Protein AF-A0ABC8RYC2-F1 (afdb_monomer_lite)

InterPro domains:
  IPR017853 Glycoside hydrolase superfamily [SSF51445] (2-99)

pLDDT: mean 90.78, std 13.46, range [49.31, 98.75]

Sequence (108 aa):
MELILDSLRHWVIEYHVDGFRFDLASVLCRGTDGSPLNAPPLIRAITKDNILSRCKIIAEPWDCAGLYLVGGFPNWDRWAEWNGKYRDDIRRFIKVMPVGETRYVVID

Radius of gyration: 16.37 Å; chains: 1; bounding box: 34×22×47 Å

Secondary structure (DSSP, 8-state):
-HHHHHHHHHHHHHH---EEEETTGGGGGB-TTSPBPSS-HHHHHHHH-TTGGGSEEEE--B-TTS-B-TTTS--TTT-EE--HHHHHHHHHHHTT--TT--------

Organism: NCBI:txid185542

Structure (mmCIF, N/CA/C/O backbone):
data_AF-A0ABC8RYC2-F1
#
_entry.id   AF-A0ABC8RYC2-F1
#
loop_
_atom_site.group_PDB
_atom_site.id
_atom_site.type_symbol
_atom_site.label_atom_id
_atom_site.label_alt_id
_atom_site.label_comp_id
_atom_site.label_asym_id
_atom_site.label_entity_id
_atom_site.label_seq_id
_atom_site.pdbx_PDB_ins_code
_atom_site.Cartn_x
_atom_site.Cartn_y
_atom_site.Cartn_z
_atom_site.occupancy
_atom_site.B_iso_or_equiv
_atom_site.auth_seq_id
_atom_site.auth_comp_id
_atom_site.auth_asym_id
_atom_site.auth_atom_id
_atom_site.pdbx_PDB_model_num
ATOM 1 N N . MET A 1 1 ? 2.293 5.013 13.704 1.00 73.25 1 MET A N 1
ATOM 2 C CA . MET A 1 1 ? 1.406 4.015 13.068 1.00 73.25 1 MET A CA 1
ATOM 3 C C . MET A 1 1 ? -0.040 4.485 13.106 1.00 73.25 1 MET A C 1
ATOM 5 O O . MET A 1 1 ? -0.641 4.529 12.044 1.00 73.25 1 MET A O 1
ATOM 9 N N . GLU A 1 2 ? -0.539 4.917 14.271 1.00 90.56 2 GLU A N 1
ATOM 10 C CA . GLU A 1 2 ? -1.922 5.407 14.444 1.00 90.56 2 GLU A CA 1
ATOM 11 C C . GLU A 1 2 ? -2.353 6.454 13.412 1.00 90.56 2 GLU A C 1
ATOM 13 O O . GLU A 1 2 ? -3.375 6.271 12.771 1.00 90.56 2 GLU A O 1
ATOM 18 N N . LEU A 1 3 ? -1.516 7.462 13.125 1.00 97.12 3 LEU A N 1
ATOM 19 C CA . LEU A 1 3 ? -1.854 8.521 12.161 1.00 97.12 3 LEU A CA 1
ATOM 20 C C . LEU A 1 3 ? -2.346 7.999 10.797 1.00 97.12 3 LEU A C 1
ATOM 22 O O . LEU A 1 3 ? -3.315 8.520 10.252 1.00 97.12 3 LEU A O 1
ATOM 26 N N . ILE A 1 4 ? -1.682 6.982 10.235 1.00 97.62 4 ILE A N 1
ATOM 27 C CA . ILE A 1 4 ? -2.045 6.448 8.915 1.00 97.62 4 ILE A CA 1
ATOM 28 C C . ILE A 1 4 ? -3.347 5.651 9.013 1.00 97.62 4 ILE A C 1
ATOM 30 O O . ILE A 1 4 ? -4.226 5.826 8.177 1.00 97.62 4 ILE A O 1
ATOM 34 N N . LEU A 1 5 ? -3.493 4.803 10.036 1.00 98.06 5 LEU A N 1
ATOM 35 C CA . LEU A 1 5 ? -4.715 4.021 10.228 1.00 98.06 5 LEU A CA 1
ATOM 36 C C . LEU A 1 5 ? -5.923 4.922 10.477 1.00 98.06 5 LEU A C 1
ATOM 38 O O . LEU A 1 5 ? -6.952 4.737 9.836 1.00 98.06 5 LEU A O 1
ATOM 42 N N . ASP A 1 6 ? -5.788 5.919 11.344 1.00 98.31 6 ASP A N 1
ATOM 43 C CA . ASP A 1 6 ? -6.866 6.853 11.653 1.00 98.31 6 ASP A CA 1
ATOM 44 C C . ASP A 1 6 ? -7.237 7.697 10.440 1.00 98.31 6 ASP A C 1
ATOM 46 O O . ASP A 1 6 ? -8.421 7.893 10.179 1.00 98.31 6 ASP A O 1
ATOM 50 N N . SER A 1 7 ? -6.256 8.114 9.634 1.00 98.50 7 SER A N 1
ATOM 51 C CA . SER A 1 7 ? -6.530 8.795 8.368 1.00 98.50 7 SER A CA 1
ATOM 52 C C . SER A 1 7 ? -7.333 7.911 7.410 1.00 98.50 7 SER A C 1
ATOM 54 O O . SER A 1 7 ? -8.363 8.349 6.900 1.00 98.50 7 SER A O 1
ATOM 56 N N . LEU A 1 8 ? -6.918 6.657 7.199 1.00 98.44 8 LEU A N 1
ATOM 57 C CA . LEU A 1 8 ? -7.637 5.725 6.324 1.00 98.44 8 LEU A CA 1
ATOM 58 C C . LEU A 1 8 ? -9.061 5.474 6.832 1.00 98.44 8 LEU A C 1
ATOM 60 O O . LEU A 1 8 ? -10.014 5.557 6.062 1.00 98.44 8 LEU A O 1
ATOM 64 N N . ARG A 1 9 ? -9.223 5.219 8.135 1.00 98.25 9 ARG A N 1
ATOM 65 C CA . ARG A 1 9 ? -10.535 5.023 8.767 1.00 98.25 9 ARG A CA 1
ATOM 66 C C . ARG A 1 9 ? -11.419 6.257 8.614 1.00 98.25 9 ARG A C 1
ATOM 68 O O . ARG A 1 9 ? -12.583 6.106 8.271 1.00 98.25 9 ARG A O 1
ATOM 75 N N . HIS A 1 10 ? -10.875 7.455 8.814 1.00 98.50 10 HIS A N 1
ATOM 76 C CA . HIS A 1 10 ? -11.603 8.712 8.650 1.00 98.50 10 HIS A CA 1
ATOM 77 C C . HIS A 1 10 ? -12.138 8.873 7.222 1.00 98.50 10 HIS A C 1
ATOM 79 O O . HIS A 1 10 ? -13.320 9.148 7.040 1.00 98.50 10 HIS A O 1
ATOM 85 N N . TRP A 1 11 ? -11.313 8.606 6.204 1.00 98.75 11 TRP A N 1
ATOM 86 C CA . TRP A 1 11 ? -11.752 8.618 4.804 1.00 98.75 11 TRP A CA 1
ATOM 87 C C . TRP A 1 11 ? -12.870 7.608 4.515 1.00 98.75 11 TRP A C 1
ATOM 89 O O . TRP A 1 11 ? -13.793 7.904 3.759 1.00 98.75 11 TRP A O 1
ATOM 99 N N . VAL A 1 12 ? -12.823 6.425 5.127 1.00 98.50 12 VAL A N 1
ATOM 100 C CA . VAL A 1 12 ? -13.867 5.404 4.950 1.00 98.50 12 VAL A CA 1
ATOM 101 C C . VAL A 1 12 ? -15.157 5.773 5.679 1.00 98.50 12 VAL A C 1
ATOM 103 O O . VAL A 1 12 ? -16.236 5.623 5.115 1.00 98.50 12 VAL A O 1
ATOM 106 N N . ILE A 1 13 ? -15.068 6.230 6.926 1.00 98.12 13 ILE A N 1
ATOM 107 C CA . ILE A 1 13 ? -16.236 6.468 7.783 1.00 98.12 13 ILE A CA 1
ATOM 108 C C . ILE A 1 13 ? -16.943 7.766 7.400 1.00 98.12 13 ILE A C 1
ATOM 110 O O . ILE A 1 13 ? -18.155 7.755 7.219 1.00 98.12 13 ILE A O 1
ATOM 114 N N . GLU A 1 14 ? -16.196 8.861 7.263 1.00 98.56 14 GLU A N 1
ATOM 115 C CA . GLU A 1 14 ? -16.777 10.196 7.072 1.00 98.56 14 GLU A CA 1
ATOM 116 C C . GLU A 1 14 ? -17.070 10.500 5.602 1.00 98.56 14 GLU A C 1
ATOM 118 O O . GLU A 1 14 ? -18.016 11.217 5.285 1.00 98.56 14 GLU A O 1
ATOM 123 N N . TYR A 1 15 ? -16.261 9.953 4.691 1.00 98.50 15 TYR A N 1
ATOM 124 C CA . TYR A 1 15 ? -16.356 10.248 3.258 1.00 98.50 15 TYR A CA 1
ATOM 125 C C . TYR A 1 15 ? -16.743 9.036 2.412 1.00 98.50 15 TYR A C 1
ATOM 127 O O . TYR A 1 15 ? -16.825 9.156 1.191 1.00 98.50 15 TYR A O 1
ATOM 135 N N . HIS A 1 16 ? -17.001 7.884 3.038 1.00 98.12 16 HIS A N 1
ATOM 136 C CA . HIS A 1 16 ? -17.468 6.672 2.362 1.00 98.12 16 HIS A CA 1
ATOM 137 C C . HIS A 1 16 ? -16.549 6.200 1.223 1.00 98.12 16 HIS A C 1
ATOM 139 O O . HIS A 1 16 ? -17.011 5.661 0.221 1.00 98.12 16 HIS A O 1
ATOM 145 N N . VAL A 1 17 ? -15.234 6.391 1.372 1.00 98.44 17 VAL A N 1
ATOM 146 C CA . VAL A 1 17 ? -14.247 5.937 0.384 1.00 98.44 17 VAL A CA 1
ATOM 147 C C . VAL A 1 17 ? -14.214 4.404 0.304 1.00 98.44 17 VAL A C 1
ATOM 149 O O . VAL A 1 17 ? -14.000 3.711 1.298 1.00 98.44 17 VAL A O 1
ATOM 152 N N . ASP A 1 18 ? -14.351 3.865 -0.910 1.00 98.38 18 ASP A N 1
ATOM 153 C CA . ASP A 1 18 ? -14.398 2.417 -1.170 1.00 98.38 18 ASP A CA 1
ATOM 154 C C . ASP A 1 18 ? -13.028 1.726 -1.232 1.00 98.38 18 ASP A C 1
ATOM 156 O O . ASP A 1 18 ? -12.944 0.495 -1.328 1.00 98.38 18 ASP A O 1
ATOM 160 N N . GLY A 1 19 ? -11.934 2.483 -1.255 1.00 98.19 19 GLY A N 1
ATOM 161 C CA . GLY A 1 19 ? -10.602 1.919 -1.408 1.00 98.19 19 GLY A CA 1
ATOM 162 C C . GLY A 1 19 ? -9.488 2.934 -1.587 1.00 98.19 19 GLY A C 1
ATOM 163 O O . GLY A 1 19 ? -9.721 4.117 -1.811 1.00 98.19 19 GLY A O 1
ATOM 164 N N . PHE A 1 20 ? -8.262 2.430 -1.514 1.00 98.62 20 PHE A N 1
ATOM 165 C CA . PHE A 1 20 ? -7.041 3.218 -1.550 1.00 98.62 20 PHE A CA 1
ATOM 166 C C . PHE A 1 20 ? -6.020 2.586 -2.492 1.00 98.62 20 PHE A C 1
ATOM 168 O O . PHE A 1 20 ? -5.805 1.370 -2.481 1.00 98.62 20 PHE A O 1
ATOM 175 N N . ARG A 1 21 ? -5.350 3.437 -3.268 1.00 98.56 21 ARG A N 1
ATOM 176 C CA . ARG A 1 21 ? -4.127 3.101 -3.995 1.00 98.56 21 ARG A CA 1
ATOM 177 C C . ARG A 1 21 ? -2.970 3.808 -3.304 1.00 98.56 21 ARG A C 1
ATOM 179 O O . ARG A 1 21 ? -2.958 5.032 -3.228 1.00 98.56 21 ARG A O 1
ATOM 186 N N . PHE A 1 22 ? -2.021 3.034 -2.799 1.00 98.25 22 PHE A N 1
ATOM 187 C CA . PHE A 1 22 ? -0.851 3.529 -2.086 1.00 98.25 22 PHE A CA 1
ATOM 188 C C . PHE A 1 22 ? 0.264 3.817 -3.081 1.00 98.25 22 PHE A C 1
ATOM 190 O O . PHE A 1 22 ? 0.754 2.906 -3.750 1.00 98.25 22 PHE A O 1
ATOM 197 N N . ASP A 1 23 ? 0.626 5.091 -3.164 1.00 98.25 23 ASP A N 1
ATOM 198 C CA . ASP A 1 23 ? 1.777 5.574 -3.918 1.00 98.25 23 ASP A CA 1
ATOM 199 C C . ASP A 1 23 ? 3.083 5.083 -3.296 1.00 98.25 23 ASP A C 1
ATOM 201 O O . ASP A 1 23 ? 3.197 5.048 -2.065 1.00 98.25 23 ASP A O 1
ATOM 205 N N . LEU A 1 24 ? 4.026 4.658 -4.143 1.00 97.62 24 LEU A N 1
ATOM 206 C CA . LEU A 1 24 ? 5.339 4.133 -3.753 1.00 97.62 24 LEU A CA 1
ATOM 207 C C . LEU A 1 24 ? 5.290 3.226 -2.508 1.00 97.62 24 LEU A C 1
ATOM 209 O O . LEU A 1 24 ? 6.073 3.369 -1.565 1.00 97.62 24 LEU A O 1
ATOM 213 N N . ALA A 1 25 ? 4.343 2.283 -2.481 1.00 97.69 25 ALA A N 1
ATOM 214 C CA . ALA A 1 25 ? 3.956 1.521 -1.293 1.00 97.69 25 ALA A CA 1
ATOM 215 C C . ALA A 1 25 ? 5.115 0.741 -0.644 1.00 97.69 25 ALA A C 1
ATOM 217 O O . ALA A 1 25 ? 5.047 0.395 0.539 1.00 97.69 25 ALA A O 1
ATOM 218 N N . SER A 1 26 ? 6.201 0.486 -1.380 1.00 97.19 26 SER A N 1
ATOM 219 C CA . SER A 1 26 ? 7.403 -0.161 -0.839 1.00 97.19 26 SER A CA 1
ATOM 220 C C . SER A 1 26 ? 8.088 0.657 0.258 1.00 97.19 26 SER A C 1
ATOM 222 O O . SER A 1 26 ? 8.701 0.066 1.147 1.00 97.19 26 SER A O 1
ATOM 224 N N . VAL A 1 27 ? 7.922 1.986 0.285 1.00 97.06 27 VAL A N 1
ATOM 225 C CA . VAL A 1 27 ? 8.471 2.826 1.364 1.00 97.06 27 VAL A CA 1
ATOM 226 C C . VAL A 1 27 ? 7.877 2.455 2.727 1.00 97.06 27 VAL A C 1
ATOM 228 O O . VAL A 1 27 ? 8.576 2.451 3.737 1.00 97.06 27 VAL A O 1
ATOM 231 N N . LEU A 1 28 ? 6.605 2.043 2.751 1.00 96.81 28 LEU A N 1
ATOM 232 C CA . LEU A 1 28 ? 5.902 1.594 3.957 1.00 96.81 28 LEU A CA 1
ATOM 233 C C . LEU A 1 28 ? 6.356 0.203 4.426 1.00 96.81 28 LEU A C 1
ATOM 235 O O . LEU A 1 28 ? 5.971 -0.243 5.510 1.00 96.81 28 LEU A O 1
ATOM 239 N N . CYS A 1 29 ? 7.163 -0.483 3.614 1.00 96.88 29 CYS A N 1
ATOM 240 C CA . CYS A 1 29 ? 7.762 -1.769 3.941 1.00 96.88 29 CYS A CA 1
ATOM 241 C C . CYS A 1 29 ? 9.155 -1.634 4.565 1.00 96.88 29 CYS A C 1
ATOM 243 O O . CYS A 1 29 ? 9.756 -2.651 4.901 1.00 96.88 29 CYS A O 1
ATOM 245 N N . ARG A 1 30 ? 9.681 -0.416 4.727 1.00 96.69 30 ARG A N 1
ATOM 246 C CA . ARG A 1 30 ? 11.009 -0.185 5.303 1.00 96.69 30 ARG A CA 1
ATOM 247 C C . ARG A 1 30 ? 10.958 -0.002 6.820 1.00 96.69 30 ARG A C 1
ATOM 249 O O . ARG A 1 30 ? 10.000 0.541 7.369 1.00 96.69 30 ARG A O 1
ATOM 256 N N . GLY A 1 31 ? 12.001 -0.470 7.496 1.00 95.06 31 GLY A N 1
ATOM 257 C CA . GLY A 1 31 ? 12.265 -0.211 8.904 1.00 95.06 31 GLY A CA 1
ATOM 258 C C . GLY A 1 31 ? 12.754 1.215 9.138 1.00 95.06 31 GLY A C 1
ATOM 259 O O . GLY A 1 31 ? 12.991 1.980 8.205 1.00 95.06 31 GLY A O 1
ATOM 260 N N . THR A 1 32 ? 12.938 1.575 10.407 1.00 92.88 32 THR A N 1
ATOM 261 C CA . THR A 1 32 ? 13.463 2.896 10.799 1.00 92.88 32 THR A CA 1
ATOM 262 C C . THR A 1 32 ? 14.889 3.145 10.312 1.00 92.88 32 THR A C 1
ATOM 264 O O . THR A 1 32 ? 15.298 4.292 10.182 1.00 92.88 32 THR A O 1
ATOM 267 N N . ASP A 1 33 ? 15.639 2.079 10.044 1.00 95.00 33 ASP A N 1
ATOM 268 C CA . ASP A 1 33 ? 16.977 2.102 9.450 1.00 95.00 33 ASP A CA 1
ATOM 269 C C 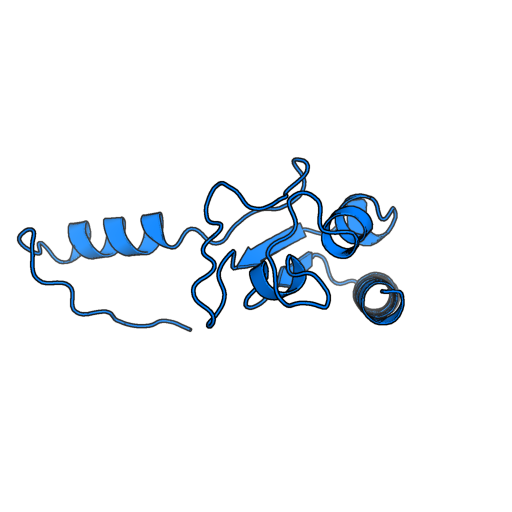. ASP A 1 33 ? 16.952 2.111 7.907 1.00 95.00 33 ASP A C 1
ATOM 271 O O . ASP A 1 33 ? 18.000 2.090 7.267 1.00 95.00 33 ASP A O 1
ATOM 275 N N . GLY A 1 34 ? 15.761 2.126 7.296 1.00 93.88 34 GLY A N 1
ATOM 276 C CA . GLY A 1 34 ? 15.565 2.077 5.849 1.00 93.88 34 GLY A C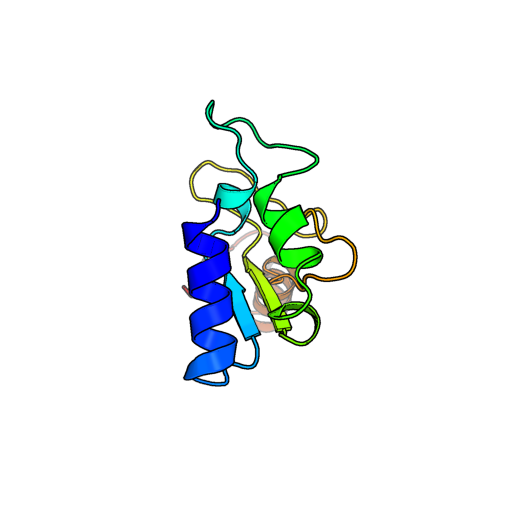A 1
ATOM 277 C C . GLY A 1 34 ? 15.654 0.675 5.238 1.00 93.88 34 GLY A C 1
ATOM 278 O O . GLY A 1 34 ? 15.418 0.533 4.032 1.00 93.88 34 GLY A O 1
ATOM 279 N N . SER A 1 35 ? 15.954 -0.363 6.024 1.00 95.75 35 SER A N 1
ATOM 280 C CA . SER A 1 35 ? 16.034 -1.741 5.530 1.00 95.75 35 SER A CA 1
ATOM 281 C C . SER A 1 35 ? 14.640 -2.297 5.189 1.00 95.75 35 SER A C 1
ATOM 283 O O . SER A 1 35 ? 13.672 -1.987 5.885 1.00 95.75 35 SER A O 1
ATOM 285 N N . PRO A 1 36 ? 14.472 -3.100 4.122 1.00 95.38 36 PRO A N 1
ATOM 286 C CA . PRO A 1 36 ? 13.189 -3.740 3.832 1.00 95.38 36 PRO A CA 1
ATOM 287 C C . PRO A 1 36 ? 12.813 -4.759 4.916 1.00 95.38 36 PRO A C 1
ATOM 289 O O . PRO A 1 36 ? 13.618 -5.607 5.298 1.00 95.38 36 PRO A O 1
ATOM 292 N N . LEU A 1 37 ? 11.568 -4.713 5.382 1.00 95.94 37 LEU A N 1
ATOM 293 C CA . LEU A 1 37 ? 11.029 -5.637 6.373 1.00 95.94 37 LEU A CA 1
ATOM 294 C C . LEU A 1 37 ? 10.261 -6.768 5.688 1.00 95.94 37 LEU A C 1
ATOM 296 O O . LEU A 1 37 ? 9.370 -6.525 4.879 1.00 95.94 37 LEU A O 1
ATOM 300 N N . ASN A 1 38 ? 10.508 -8.009 6.113 1.00 90.00 38 ASN A N 1
ATOM 301 C CA . ASN A 1 38 ? 9.732 -9.170 5.653 1.00 90.00 38 ASN A CA 1
ATOM 302 C C . ASN A 1 38 ? 8.265 -9.128 6.115 1.00 90.00 38 ASN A C 1
ATOM 304 O O . ASN A 1 38 ? 7.382 -9.688 5.475 1.00 90.00 38 ASN A O 1
ATOM 308 N N . ALA A 1 39 ? 7.998 -8.490 7.256 1.00 93.94 39 ALA A N 1
ATOM 309 C CA . ALA A 1 39 ? 6.662 -8.368 7.826 1.00 93.94 39 ALA A CA 1
ATOM 310 C C . ALA A 1 39 ? 6.422 -6.942 8.344 1.00 93.94 39 ALA A C 1
ATOM 312 O O . ALA A 1 39 ? 6.434 -6.729 9.560 1.00 93.94 39 ALA A O 1
ATOM 313 N N . PRO A 1 40 ? 6.201 -5.960 7.451 1.00 96.31 40 PRO A N 1
ATOM 314 C CA . PRO A 1 40 ? 6.036 -4.573 7.855 1.00 96.31 40 PRO A CA 1
ATOM 315 C C . PRO A 1 40 ? 4.808 -4.410 8.763 1.00 96.31 40 PRO A C 1
ATOM 317 O O . PRO A 1 40 ? 3.701 -4.808 8.375 1.00 96.31 40 PRO A O 1
ATOM 320 N N . PRO A 1 41 ? 4.959 -3.829 9.967 1.00 95.88 41 PRO A N 1
ATOM 321 C CA . PRO A 1 41 ? 3.876 -3.767 10.944 1.00 95.88 41 PRO A CA 1
ATOM 322 C C . PRO A 1 41 ? 2.690 -2.933 10.448 1.00 95.88 41 PRO A C 1
ATOM 324 O O . PRO A 1 41 ? 1.547 -3.316 10.679 1.00 95.88 41 PRO A O 1
ATOM 327 N N . LEU A 1 42 ? 2.944 -1.849 9.705 1.00 96.12 42 LEU A N 1
ATOM 328 C CA . LEU A 1 42 ? 1.891 -1.000 9.148 1.00 96.12 42 LEU A CA 1
ATOM 329 C C . LEU A 1 42 ? 1.054 -1.730 8.090 1.00 96.12 42 LEU A C 1
ATOM 331 O O . LEU A 1 42 ? -0.171 -1.713 8.172 1.00 96.12 42 LEU A O 1
ATOM 335 N N . ILE A 1 43 ? 1.693 -2.409 7.130 1.00 96.88 43 ILE A N 1
ATOM 336 C CA . ILE A 1 43 ? 0.975 -3.161 6.088 1.00 96.88 43 ILE A CA 1
ATOM 337 C C . ILE A 1 43 ? 0.143 -4.282 6.719 1.00 96.88 43 ILE A C 1
ATOM 339 O O . ILE A 1 43 ? -1.027 -4.470 6.371 1.00 96.88 43 ILE A O 1
ATOM 343 N N . ARG A 1 44 ? 0.700 -4.973 7.722 1.00 96.50 44 ARG A N 1
ATOM 344 C CA . ARG A 1 44 ? -0.036 -5.969 8.509 1.00 96.50 44 ARG A CA 1
ATOM 345 C C . ARG A 1 44 ? -1.237 -5.352 9.232 1.00 96.50 44 ARG A C 1
ATOM 347 O O . ARG A 1 44 ? -2.294 -5.974 9.258 1.00 96.50 44 ARG A O 1
ATOM 354 N N . ALA A 1 45 ? -1.083 -4.170 9.824 1.00 96.81 45 ALA A N 1
ATOM 355 C CA . ALA A 1 45 ? -2.160 -3.498 10.543 1.00 96.81 45 ALA A CA 1
ATOM 356 C C . ALA A 1 45 ? -3.291 -3.061 9.602 1.00 96.81 45 ALA A C 1
ATOM 358 O O . ALA A 1 45 ? -4.443 -3.365 9.887 1.00 96.81 45 ALA A O 1
ATOM 359 N N . ILE A 1 46 ? -2.970 -2.458 8.450 1.00 97.12 46 ILE A N 1
ATOM 360 C CA . ILE A 1 46 ? -3.953 -2.087 7.416 1.00 97.12 46 ILE A CA 1
ATOM 361 C C . ILE A 1 46 ? -4.740 -3.318 6.948 1.00 97.12 46 ILE A C 1
ATOM 363 O O . ILE A 1 46 ? -5.961 -3.283 6.849 1.00 97.12 46 ILE A O 1
ATOM 367 N N . THR A 1 47 ? -4.040 -4.428 6.709 1.00 96.00 47 THR A N 1
ATOM 368 C CA . THR A 1 47 ? -4.643 -5.696 6.270 1.00 96.00 47 THR A CA 1
ATOM 369 C C . THR A 1 47 ? -5.627 -6.259 7.300 1.00 96.00 47 THR A C 1
ATOM 371 O O . THR A 1 47 ? -6.661 -6.812 6.933 1.00 96.00 47 THR A O 1
ATOM 374 N N . LYS A 1 48 ? -5.300 -6.145 8.592 1.00 95.81 48 LYS A N 1
ATOM 375 C CA . LYS A 1 48 ? -6.081 -6.724 9.695 1.00 95.81 48 LYS A CA 1
ATOM 376 C C . LYS A 1 48 ? -7.124 -5.773 10.282 1.00 95.81 48 LYS A C 1
ATOM 378 O O . LYS A 1 48 ? -7.804 -6.148 11.233 1.00 95.81 48 LYS A O 1
ATOM 383 N N . ASP A 1 49 ? -7.233 -4.556 9.764 1.00 97.12 49 ASP A N 1
ATOM 384 C CA . ASP A 1 49 ? -8.168 -3.569 10.280 1.00 97.12 49 ASP A CA 1
ATOM 385 C C . ASP A 1 49 ? -9.614 -3.910 9.884 1.00 97.12 49 ASP A C 1
ATOM 387 O O . ASP A 1 49 ? -9.930 -4.126 8.713 1.00 97.12 49 ASP A O 1
ATOM 391 N N . ASN A 1 50 ? -10.513 -3.945 10.870 1.00 96.50 50 ASN A N 1
ATOM 392 C CA . ASN A 1 50 ? -11.909 -4.328 10.655 1.00 96.50 50 ASN A CA 1
ATOM 393 C C . ASN A 1 50 ? -12.675 -3.330 9.773 1.00 96.50 50 ASN A C 1
ATOM 395 O O . ASN A 1 50 ? -13.545 -3.751 9.009 1.00 96.50 50 ASN A O 1
ATOM 399 N N . ILE A 1 51 ? -12.364 -2.034 9.850 1.00 97.00 51 ILE A N 1
ATOM 400 C CA . ILE A 1 51 ? -13.028 -0.985 9.064 1.00 97.00 51 ILE A CA 1
ATOM 401 C C . ILE A 1 51 ? -12.541 -1.064 7.616 1.00 97.00 51 ILE A C 1
ATOM 403 O O . ILE A 1 51 ? -13.346 -1.082 6.686 1.00 97.00 51 ILE A O 1
ATOM 407 N N . LEU A 1 52 ? -11.229 -1.220 7.423 1.00 97.44 52 LEU A N 1
ATOM 408 C CA . LEU A 1 52 ? -10.621 -1.323 6.092 1.00 97.44 52 LEU A CA 1
ATOM 409 C C . LEU A 1 52 ? -10.861 -2.685 5.422 1.00 97.44 52 LEU A C 1
ATOM 411 O O . LEU A 1 52 ? -10.648 -2.825 4.217 1.00 97.44 52 LEU A O 1
ATOM 415 N N . SER A 1 53 ? 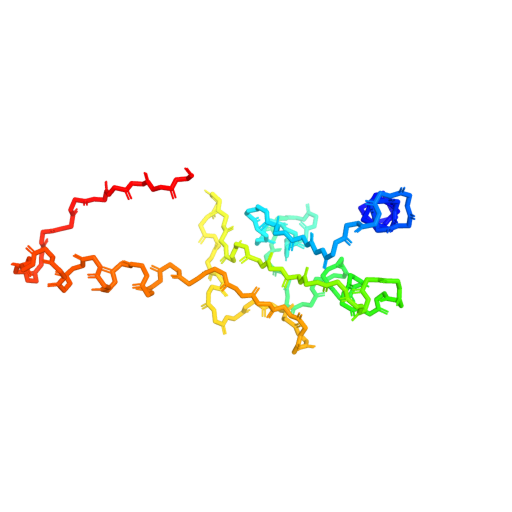-11.352 -3.685 6.164 1.00 94.62 53 SER A N 1
ATOM 416 C CA . SER A 1 53 ? -11.588 -5.051 5.674 1.00 94.62 53 SER A CA 1
ATOM 417 C C . SER A 1 53 ? -12.484 -5.128 4.434 1.00 94.62 53 SER A C 1
ATOM 419 O O . SER A 1 53 ? -12.356 -6.079 3.661 1.00 94.62 53 SER A O 1
ATOM 421 N N . ARG A 1 54 ? -13.330 -4.119 4.185 1.00 91.94 54 ARG A N 1
ATOM 422 C CA . ARG A 1 54 ? -14.210 -4.023 3.005 1.00 91.94 54 ARG A CA 1
ATOM 423 C C . ARG A 1 54 ? -13.666 -3.134 1.879 1.00 91.94 54 ARG A C 1
ATOM 425 O O . ARG A 1 54 ? -14.187 -3.188 0.769 1.00 91.94 54 ARG A O 1
ATOM 432 N N . CYS A 1 55 ? -12.612 -2.362 2.127 1.00 97.81 55 CYS A N 1
ATOM 433 C CA . CYS A 1 55 ? -12.068 -1.392 1.175 1.00 97.81 55 CYS A CA 1
ATOM 434 C C . CYS A 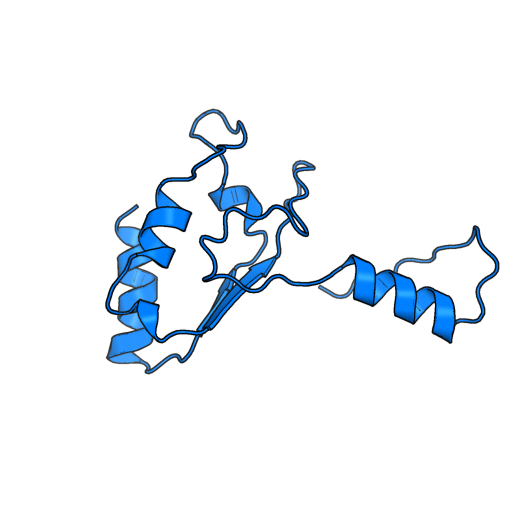1 55 ? -11.120 -2.046 0.165 1.00 97.81 55 CYS A C 1
ATOM 436 O O . CYS A 1 55 ? -10.312 -2.900 0.516 1.00 97.81 55 CYS A O 1
ATOM 438 N N . LYS A 1 56 ? -11.129 -1.653 -1.104 1.00 98.12 56 LYS A N 1
ATOM 439 C CA . LYS A 1 56 ? -10.108 -2.133 -2.054 1.00 98.12 56 LYS A CA 1
ATOM 440 C C . LYS A 1 56 ? -8.755 -1.536 -1.664 1.00 98.12 56 LYS A C 1
ATOM 442 O O . LYS A 1 56 ? -8.678 -0.344 -1.399 1.00 98.12 56 LYS A O 1
ATOM 447 N N . ILE A 1 57 ? -7.702 -2.347 -1.608 1.00 98.06 57 ILE A N 1
ATOM 448 C CA . ILE A 1 57 ? -6.369 -1.878 -1.212 1.00 98.06 57 ILE A CA 1
ATOM 449 C C . ILE A 1 57 ? -5.376 -2.280 -2.297 1.00 98.06 57 ILE A C 1
ATOM 451 O O . ILE A 1 57 ? -5.248 -3.464 -2.611 1.00 98.06 57 ILE A O 1
ATOM 455 N N . ILE A 1 58 ? -4.730 -1.285 -2.904 1.00 98.50 58 ILE A N 1
ATOM 456 C CA . ILE A 1 58 ? -3.866 -1.451 -4.074 1.00 98.50 58 ILE A CA 1
ATOM 457 C C . ILE A 1 58 ? -2.495 -0.848 -3.772 1.00 98.50 58 ILE A C 1
ATOM 459 O O . ILE A 1 58 ? -2.407 0.307 -3.362 1.00 98.50 58 ILE A O 1
ATOM 463 N N . ALA A 1 59 ? -1.428 -1.607 -3.995 1.00 98.44 59 ALA A N 1
ATOM 464 C CA . ALA A 1 59 ? -0.057 -1.125 -3.884 1.00 98.44 59 ALA A CA 1
ATOM 465 C C . ALA A 1 59 ? 0.490 -0.694 -5.248 1.00 98.44 59 ALA A C 1
ATOM 467 O O . ALA A 1 59 ? 0.275 -1.371 -6.256 1.00 98.44 59 ALA A O 1
ATOM 468 N N . GLU A 1 60 ? 1.276 0.376 -5.259 1.00 98.19 60 GLU A N 1
ATOM 469 C CA . GLU A 1 60 ? 2.384 0.538 -6.193 1.00 98.19 60 GLU A CA 1
ATOM 470 C C . GLU A 1 60 ? 3.648 -0.079 -5.564 1.00 98.19 60 GLU A C 1
ATOM 472 O O . GLU A 1 60 ? 4.283 0.544 -4.713 1.00 98.19 60 GLU A O 1
ATOM 477 N N . PRO A 1 61 ? 4.005 -1.331 -5.890 1.00 96.94 61 PRO A N 1
ATOM 478 C CA . PRO A 1 61 ? 4.978 -2.098 -5.116 1.00 96.94 61 PRO A CA 1
ATOM 479 C C . PRO A 1 61 ? 6.421 -1.805 -5.566 1.00 96.94 61 PRO A C 1
ATOM 481 O O . PRO A 1 61 ? 7.181 -2.713 -5.893 1.00 96.94 61 PRO A O 1
ATOM 484 N N . TRP A 1 62 ? 6.816 -0.533 -5.590 1.00 97.69 62 TRP A N 1
ATOM 485 C CA . TRP A 1 62 ? 8.208 -0.093 -5.763 1.00 97.69 62 TRP A CA 1
ATOM 486 C C . TRP A 1 62 ? 8.468 1.229 -5.030 1.00 97.69 62 TRP A C 1
ATOM 488 O O . TRP A 1 62 ? 7.530 1.845 -4.529 1.00 97.69 62 TRP A O 1
ATOM 498 N N . ASP A 1 63 ? 9.733 1.631 -4.902 1.00 96.56 63 ASP A N 1
ATOM 499 C CA . ASP A 1 63 ? 10.126 2.961 -4.428 1.00 96.56 63 ASP A CA 1
ATOM 500 C C . ASP A 1 63 ? 11.334 3.536 -5.187 1.00 96.56 63 ASP A C 1
ATOM 502 O O . ASP A 1 63 ? 12.030 2.843 -5.932 1.00 96.56 63 ASP A O 1
ATOM 506 N N . CYS A 1 64 ? 11.599 4.827 -4.976 1.00 95.38 64 CYS A N 1
ATOM 507 C CA . CYS A 1 64 ? 12.701 5.551 -5.620 1.00 95.38 64 CYS A CA 1
ATOM 508 C C . CYS A 1 64 ? 14.095 5.175 -5.088 1.00 95.38 64 CYS A C 1
ATOM 510 O O . CYS A 1 64 ? 15.098 5.608 -5.649 1.00 95.38 64 CYS A O 1
ATOM 512 N N . ALA A 1 65 ? 14.176 4.380 -4.018 1.00 95.12 65 ALA A N 1
ATOM 513 C CA . ALA A 1 65 ? 15.427 3.889 -3.444 1.00 95.12 65 ALA A CA 1
ATOM 514 C C . ALA A 1 65 ? 15.771 2.469 -3.942 1.00 95.12 65 ALA A C 1
ATOM 516 O O . ALA A 1 65 ? 16.597 1.777 -3.344 1.00 95.12 65 ALA A O 1
ATOM 517 N N . GLY A 1 66 ? 15.138 2.031 -5.037 1.00 93.56 66 GLY A N 1
ATOM 518 C CA . GLY A 1 66 ? 15.467 0.804 -5.761 1.00 93.56 66 GLY A CA 1
ATOM 519 C C . GLY A 1 66 ? 14.801 -0.463 -5.227 1.00 93.56 66 GLY A C 1
ATOM 520 O O . GLY A 1 66 ? 15.076 -1.543 -5.750 1.00 93.56 66 GLY A O 1
ATOM 521 N N . LEU A 1 67 ? 13.925 -0.375 -4.219 1.00 96.12 67 LEU A N 1
ATOM 522 C CA . LEU A 1 67 ? 13.161 -1.540 -3.771 1.00 96.12 67 LEU A CA 1
ATOM 523 C C . LEU A 1 67 ? 12.015 -1.802 -4.749 1.00 96.12 67 LEU A C 1
ATOM 525 O O . LEU A 1 67 ? 11.215 -0.916 -5.041 1.00 96.12 67 LEU A O 1
ATOM 529 N N . TYR A 1 68 ? 11.940 -3.033 -5.248 1.00 96.81 68 TYR A N 1
ATOM 530 C CA . TYR A 1 68 ? 10.948 -3.471 -6.223 1.00 96.81 68 TYR A CA 1
ATOM 531 C C . TYR A 1 68 ? 10.303 -4.776 -5.750 1.00 96.81 68 TYR A C 1
ATOM 533 O O . TYR A 1 68 ? 10.967 -5.807 -5.655 1.00 96.81 68 TYR A O 1
ATOM 541 N N . LEU A 1 69 ? 9.009 -4.718 -5.441 1.00 96.50 69 LEU A N 1
ATOM 542 C CA . LEU A 1 69 ? 8.237 -5.769 -4.775 1.00 96.50 69 LEU A CA 1
ATOM 543 C C . LEU A 1 69 ? 7.094 -6.330 -5.638 1.00 96.50 69 LEU A C 1
ATOM 545 O O . LEU A 1 69 ? 6.252 -7.045 -5.110 1.00 96.50 69 LEU A O 1
ATOM 549 N N . VAL A 1 70 ? 7.031 -6.046 -6.947 1.00 96.56 70 VAL A N 1
ATOM 550 C CA . VAL A 1 70 ? 5.972 -6.611 -7.816 1.00 96.56 70 VAL A CA 1
ATOM 551 C C . VAL A 1 70 ? 5.960 -8.143 -7.743 1.00 96.56 70 VAL A C 1
ATOM 553 O O . VAL A 1 70 ? 6.938 -8.789 -8.131 1.00 96.56 70 VAL A O 1
ATOM 556 N N . GLY A 1 71 ? 4.826 -8.711 -7.336 1.00 94.88 71 GLY A N 1
ATOM 557 C CA . GLY A 1 71 ? 4.576 -10.139 -7.128 1.00 94.88 71 GLY A CA 1
ATOM 558 C C . GLY A 1 71 ? 5.052 -10.675 -5.774 1.00 94.88 71 GLY A C 1
ATOM 559 O O . GLY A 1 71 ? 4.817 -11.841 -5.471 1.00 94.88 71 GLY A O 1
ATOM 560 N N . GLY A 1 72 ? 5.727 -9.849 -4.976 1.00 94.50 72 GLY A N 1
ATOM 561 C CA . GLY A 1 72 ? 6.262 -10.184 -3.657 1.00 94.50 72 GLY A CA 1
ATOM 562 C C . GLY A 1 72 ? 5.886 -9.167 -2.583 1.00 94.50 72 GLY A C 1
ATOM 563 O O . GLY A 1 72 ? 6.522 -9.141 -1.529 1.00 94.50 72 GLY A O 1
ATOM 564 N N . PHE A 1 73 ? 4.893 -8.307 -2.834 1.00 96.19 73 PHE A N 1
ATOM 565 C CA . PHE A 1 73 ? 4.432 -7.354 -1.836 1.00 96.19 73 PHE A CA 1
ATOM 566 C C . PHE A 1 73 ? 3.837 -8.129 -0.650 1.00 96.19 73 PHE A C 1
ATOM 568 O O . PHE A 1 73 ? 3.117 -9.110 -0.867 1.00 96.19 73 PHE A O 1
ATOM 575 N N . PRO A 1 74 ? 4.114 -7.735 0.607 1.00 93.50 74 PRO A N 1
ATOM 576 C CA . PRO A 1 74 ? 3.574 -8.417 1.779 1.00 93.50 74 PRO A CA 1
ATOM 577 C C . PRO A 1 74 ? 2.056 -8.189 1.855 1.00 93.50 74 PRO A C 1
ATOM 579 O O . PRO A 1 74 ? 1.579 -7.238 2.468 1.00 93.50 74 PRO A O 1
ATOM 582 N N . ASN A 1 75 ? 1.297 -9.049 1.172 1.00 89.38 75 ASN A N 1
ATOM 583 C CA . ASN A 1 75 ? -0.095 -8.792 0.809 1.00 89.38 75 ASN A CA 1
ATOM 584 C C . ASN A 1 75 ? -1.124 -9.476 1.719 1.00 89.38 75 ASN A C 1
ATOM 586 O O . ASN A 1 75 ? -2.261 -9.016 1.747 1.00 89.38 75 ASN A O 1
ATOM 590 N N . TRP A 1 76 ? -0.762 -10.541 2.449 1.00 94.50 76 TRP A N 1
ATOM 591 C CA . TRP A 1 76 ? -1.694 -11.345 3.262 1.00 94.50 76 TRP A CA 1
ATOM 592 C C . TRP A 1 76 ? -3.036 -11.627 2.548 1.00 94.50 76 TRP A C 1
ATOM 594 O O . TRP A 1 76 ? -4.099 -11.490 3.152 1.00 94.50 76 TRP A O 1
ATOM 604 N N . ASP A 1 77 ? -2.984 -11.932 1.245 1.00 91.50 77 ASP A N 1
ATOM 605 C CA . ASP A 1 77 ? -4.142 -12.163 0.360 1.00 91.50 77 ASP A CA 1
ATOM 606 C C . ASP A 1 77 ? -5.156 -11.003 0.282 1.00 91.50 77 ASP A C 1
ATOM 608 O O . ASP A 1 77 ? -6.296 -11.175 -0.156 1.00 91.50 77 ASP A O 1
ATOM 612 N N . ARG A 1 78 ? -4.758 -9.796 0.700 1.00 95.56 78 ARG A N 1
ATOM 613 C CA . ARG A 1 78 ? -5.649 -8.635 0.822 1.00 95.56 78 ARG A CA 1
ATOM 614 C C . ARG A 1 78 ? -5.361 -7.502 -0.152 1.00 95.56 78 ARG A C 1
ATOM 616 O O . ARG A 1 78 ? -6.264 -6.703 -0.424 1.00 95.56 78 ARG A O 1
ATOM 623 N N . TRP A 1 79 ? -4.127 -7.417 -0.639 1.00 97.31 79 TRP A N 1
ATOM 624 C CA . TRP A 1 79 ? -3.662 -6.337 -1.503 1.00 97.31 79 TRP A CA 1
ATOM 625 C C . TRP A 1 79 ? -3.649 -6.770 -2.964 1.00 97.31 79 TRP A C 1
ATOM 627 O O . TRP A 1 79 ? -3.147 -7.839 -3.299 1.00 97.31 79 TRP A O 1
ATOM 637 N N . ALA A 1 80 ? -4.156 -5.900 -3.831 1.00 97.94 80 ALA A N 1
ATOM 638 C CA . ALA A 1 80 ? -3.849 -5.948 -5.252 1.00 97.94 80 ALA A CA 1
ATOM 639 C C . ALA A 1 80 ? -2.595 -5.110 -5.540 1.00 97.94 80 ALA A C 1
ATOM 641 O O . ALA A 1 80 ? -2.215 -4.239 -4.757 1.00 97.94 80 ALA A O 1
ATOM 642 N N . GLU A 1 81 ? -1.966 -5.341 -6.687 1.00 98.12 81 GLU A N 1
ATOM 643 C CA . GLU A 1 81 ? -0.727 -4.668 -7.068 1.00 98.12 81 GLU A CA 1
ATOM 644 C C . GLU A 1 81 ? -0.835 -4.062 -8.461 1.00 98.12 81 GLU A C 1
ATOM 646 O O . GLU A 1 81 ? -1.425 -4.643 -9.379 1.00 98.12 81 GLU A O 1
ATOM 651 N N . TRP A 1 82 ? -0.213 -2.902 -8.641 1.00 97.62 82 TRP A N 1
ATOM 652 C CA . TRP A 1 82 ? -0.062 -2.310 -9.957 1.00 97.62 82 TRP A CA 1
ATOM 653 C C . TRP A 1 82 ? 0.991 -3.075 -10.763 1.00 97.62 82 TRP A C 1
ATOM 655 O O . TRP A 1 82 ? 2.166 -3.137 -10.402 1.00 97.62 82 TRP A O 1
ATOM 665 N N . ASN A 1 83 ? 0.570 -3.690 -11.869 1.00 97.25 83 ASN A N 1
ATOM 666 C CA . ASN A 1 83 ? 1.429 -4.582 -12.639 1.00 97.25 83 ASN A CA 1
ATOM 667 C C . ASN A 1 83 ? 2.215 -3.824 -13.722 1.00 97.25 83 ASN A C 1
ATOM 669 O O . ASN A 1 83 ? 1.796 -3.728 -14.879 1.00 97.25 83 ASN A O 1
ATOM 673 N N . GLY A 1 84 ? 3.391 -3.316 -13.344 1.00 93.19 84 GLY A N 1
ATOM 674 C CA . GLY A 1 84 ? 4.316 -2.664 -14.276 1.00 93.19 84 GLY A CA 1
ATOM 675 C C . GLY A 1 84 ? 4.815 -3.589 -15.396 1.00 93.19 84 GLY A C 1
ATOM 676 O O . GLY A 1 84 ? 4.973 -3.133 -16.526 1.00 93.19 84 GLY A O 1
ATOM 677 N N . LYS A 1 85 ? 4.976 -4.896 -15.126 1.00 93.50 85 LYS A N 1
ATOM 678 C CA . LYS A 1 85 ? 5.402 -5.880 -16.140 1.00 93.50 85 LYS A CA 1
ATOM 679 C C . LYS A 1 85 ? 4.363 -6.009 -17.254 1.00 93.50 85 LYS A C 1
ATOM 681 O O . LYS A 1 85 ? 4.705 -5.892 -18.423 1.00 93.50 85 LYS A O 1
ATOM 686 N N . TYR A 1 86 ? 3.084 -6.131 -16.890 1.00 94.50 86 TYR A N 1
ATOM 687 C CA . TYR A 1 86 ? 1.977 -6.170 -17.851 1.00 94.50 86 TYR A CA 1
ATOM 688 C C . TYR A 1 86 ? 1.957 -4.930 -18.754 1.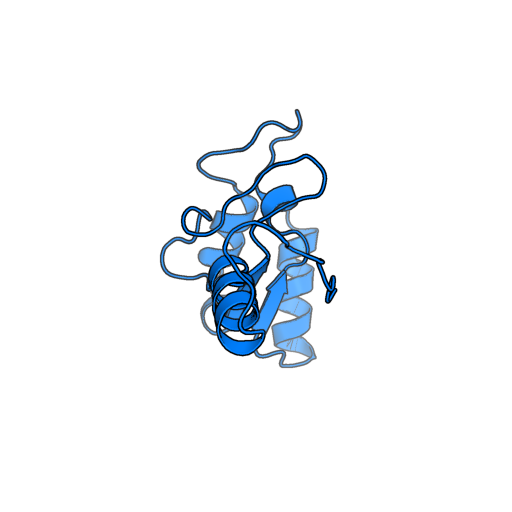00 94.50 86 TYR A C 1
ATOM 690 O O . TYR A 1 86 ? 1.856 -5.050 -19.976 1.00 94.50 86 TYR A O 1
ATOM 698 N N . ARG A 1 87 ? 2.094 -3.734 -18.161 1.00 94.75 87 ARG A N 1
ATOM 699 C CA . ARG A 1 87 ? 2.179 -2.471 -18.909 1.00 94.75 87 ARG A CA 1
ATOM 700 C C . ARG A 1 87 ? 3.313 -2.518 -19.934 1.00 94.75 87 ARG A C 1
ATOM 702 O O . ARG A 1 87 ? 3.108 -2.135 -21.085 1.00 94.75 87 ARG A O 1
ATOM 709 N N . ASP A 1 88 ? 4.498 -2.948 -19.517 1.00 91.12 88 ASP A N 1
ATOM 710 C CA . ASP A 1 88 ? 5.694 -2.926 -20.357 1.00 91.12 88 ASP A CA 1
ATOM 711 C C . ASP A 1 88 ? 5.620 -3.971 -21.482 1.00 91.12 88 ASP A C 1
ATOM 713 O O . ASP A 1 88 ? 5.933 -3.650 -22.632 1.00 91.12 88 ASP A O 1
ATOM 717 N N . ASP A 1 89 ? 5.117 -5.171 -21.194 1.00 92.06 89 ASP A N 1
ATOM 718 C CA . ASP A 1 89 ? 4.967 -6.252 -22.173 1.00 92.06 89 ASP A CA 1
ATOM 719 C C . ASP A 1 89 ? 3.931 -5.913 -23.250 1.00 92.06 89 ASP A C 1
ATOM 721 O O . ASP A 1 89 ? 4.223 -6.005 -24.446 1.00 92.06 89 ASP A O 1
ATOM 725 N N . ILE A 1 90 ? 2.748 -5.427 -22.857 1.00 91.56 90 ILE A N 1
ATOM 726 C CA . ILE A 1 90 ? 1.707 -5.018 -23.812 1.00 91.56 90 ILE A CA 1
ATOM 727 C C . ILE A 1 90 ? 2.187 -3.856 -24.683 1.00 91.56 90 ILE A C 1
ATOM 729 O O . ILE A 1 90 ? 1.955 -3.846 -25.893 1.00 91.56 90 ILE A O 1
ATOM 733 N N . ARG A 1 91 ? 2.908 -2.887 -24.107 1.00 88.69 91 ARG A N 1
ATOM 734 C CA . ARG A 1 91 ? 3.483 -1.779 -24.882 1.00 88.69 91 ARG A CA 1
ATOM 735 C C . ARG A 1 91 ? 4.501 -2.259 -25.908 1.00 88.69 91 ARG A C 1
ATOM 737 O O . ARG A 1 91 ? 4.489 -1.751 -27.027 1.00 88.69 91 ARG A O 1
ATOM 744 N N . ARG A 1 92 ? 5.376 -3.201 -25.545 1.00 87.38 92 ARG A N 1
ATOM 745 C CA . ARG A 1 92 ? 6.356 -3.786 -26.476 1.00 87.38 92 ARG A CA 1
ATOM 746 C C . ARG A 1 92 ? 5.662 -4.530 -27.610 1.00 87.38 92 ARG A C 1
ATOM 748 O O . ARG A 1 92 ? 6.008 -4.307 -28.767 1.00 87.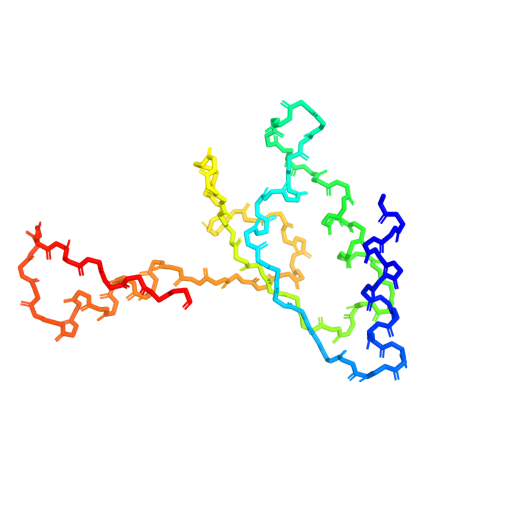38 92 ARG A O 1
ATOM 755 N N . PHE A 1 93 ? 4.656 -5.337 -27.277 1.00 88.19 93 PHE A N 1
ATOM 756 C CA . PHE A 1 93 ? 3.867 -6.088 -28.248 1.00 88.19 93 PHE A CA 1
ATOM 757 C C . PHE A 1 93 ? 3.161 -5.167 -29.254 1.00 88.19 93 PHE A C 1
ATOM 759 O O . PHE A 1 93 ? 3.328 -5.332 -30.460 1.00 88.19 93 PHE A O 1
ATOM 766 N N . ILE A 1 94 ? 2.434 -4.150 -28.774 1.00 89.81 94 ILE A N 1
ATOM 767 C CA . ILE A 1 94 ? 1.657 -3.237 -29.634 1.00 89.81 94 ILE A CA 1
ATOM 768 C C . ILE A 1 94 ? 2.559 -2.394 -30.541 1.00 89.81 94 ILE A C 1
ATOM 770 O O . ILE A 1 94 ? 2.217 -2.150 -31.695 1.00 89.81 94 ILE A O 1
ATOM 774 N N . LYS A 1 95 ? 3.711 -1.932 -30.041 1.00 85.25 95 LYS A N 1
ATOM 775 C CA . LYS A 1 95 ? 4.622 -1.071 -30.811 1.00 85.25 95 LYS A CA 1
ATOM 776 C C . LYS A 1 95 ? 5.398 -1.816 -31.911 1.00 85.25 95 LYS A C 1
ATOM 778 O O . LYS A 1 95 ? 6.165 -1.165 -32.613 1.00 85.25 95 LYS A O 1
ATOM 783 N N . VAL A 1 96 ? 5.237 -3.140 -32.049 1.00 71.00 96 VAL A N 1
ATOM 784 C CA . VAL A 1 96 ? 6.027 -3.989 -32.966 1.00 71.00 96 VAL A CA 1
ATOM 785 C C . VAL A 1 96 ? 7.534 -3.736 -32.779 1.00 71.00 96 VAL A C 1
ATOM 787 O O . VAL A 1 96 ? 8.298 -3.689 -33.740 1.00 71.00 96 VAL A O 1
ATOM 790 N N . MET A 1 97 ? 7.981 -3.485 -31.539 1.00 58.97 97 MET A N 1
ATOM 791 C CA . MET A 1 97 ? 9.396 -3.175 -31.320 1.00 58.97 97 MET A CA 1
ATOM 792 C C . MET A 1 97 ? 10.220 -4.459 -31.424 1.00 58.97 97 MET A C 1
ATOM 794 O O . MET A 1 97 ? 9.888 -5.444 -30.755 1.00 58.97 97 MET A O 1
ATOM 798 N N . PRO A 1 98 ? 11.317 -4.457 -32.202 1.00 58.53 98 PRO A N 1
ATOM 799 C CA . PRO A 1 98 ? 12.337 -5.484 -32.085 1.00 58.53 98 PRO A CA 1
ATOM 800 C C . PRO A 1 98 ? 12.839 -5.538 -30.638 1.00 58.53 98 PRO A C 1
ATOM 802 O O . PRO A 1 98 ? 12.918 -4.515 -29.949 1.00 58.53 98 PRO A O 1
ATOM 805 N N . VAL A 1 99 ? 13.190 -6.733 -30.166 1.00 56.84 99 VAL A N 1
ATOM 806 C CA . VAL A 1 99 ? 13.777 -6.929 -28.835 1.00 56.84 99 VAL A CA 1
ATOM 807 C C . VAL A 1 99 ? 15.049 -6.073 -28.725 1.00 56.84 99 VAL A C 1
ATOM 809 O O . VAL A 1 99 ? 16.047 -6.387 -29.364 1.00 56.84 99 VAL A O 1
ATOM 812 N N . GLY A 1 100 ? 15.018 -4.985 -27.941 1.00 57.72 100 GLY A N 1
ATOM 813 C CA . GLY A 1 100 ? 16.210 -4.170 -27.645 1.00 57.72 100 GLY A CA 1
ATOM 814 C C . GLY A 1 100 ? 16.010 -2.652 -27.547 1.00 57.72 100 GLY A C 1
ATOM 815 O O . GLY A 1 100 ? 16.771 -2.000 -26.839 1.00 57.72 100 GLY A O 1
ATOM 816 N N . GLU A 1 101 ? 14.978 -2.069 -28.163 1.00 55.50 101 GLU A N 1
ATOM 817 C CA . GLU A 1 101 ? 14.753 -0.611 -28.127 1.00 55.50 101 GLU A CA 1
ATOM 818 C C . GLU A 1 101 ? 13.566 -0.249 -27.227 1.00 55.50 101 GLU A C 1
ATOM 820 O O . GLU A 1 101 ? 12.421 -0.223 -27.662 1.00 55.50 101 GLU A O 1
ATOM 825 N N . THR A 1 102 ? 13.804 0.045 -25.944 1.00 56.38 102 THR A N 1
ATOM 826 C CA . THR A 1 102 ? 12.738 0.535 -25.047 1.00 56.38 102 THR A CA 1
ATOM 827 C C . THR A 1 102 ? 12.839 2.051 -24.884 1.00 56.38 102 THR A C 1
ATOM 829 O O . THR A 1 102 ? 13.675 2.545 -24.133 1.00 56.38 102 THR A O 1
ATOM 832 N N . ARG A 1 103 ? 11.955 2.811 -25.549 1.00 55.91 103 ARG A N 1
ATOM 833 C CA . ARG A 1 103 ? 11.664 4.204 -25.161 1.00 55.91 103 ARG A CA 1
ATOM 834 C C . ARG A 1 103 ? 10.534 4.202 -24.133 1.00 55.91 103 ARG A C 1
ATOM 836 O O . ARG A 1 103 ? 9.379 3.919 -24.472 1.00 55.91 103 ARG A O 1
ATOM 843 N N . TYR A 1 104 ? 10.886 4.475 -22.879 1.00 54.25 104 TYR A N 1
ATOM 844 C CA . TYR A 1 104 ? 9.948 4.556 -21.765 1.00 54.25 104 TYR A CA 1
ATOM 845 C C . TYR A 1 104 ? 9.062 5.796 -21.921 1.00 54.25 104 TYR A C 1
ATOM 847 O O . TYR A 1 104 ? 9.547 6.921 -21.931 1.00 54.25 104 TYR A O 1
ATOM 855 N N . VAL A 1 105 ? 7.752 5.582 -22.048 1.00 49.31 105 VAL A N 1
ATOM 856 C CA . VAL A 1 105 ? 6.761 6.611 -21.718 1.00 49.31 105 VAL A CA 1
ATOM 857 C C . VAL A 1 105 ? 6.445 6.385 -20.248 1.00 49.31 105 VAL A C 1
ATOM 859 O O . VAL A 1 105 ? 5.762 5.412 -19.913 1.00 49.31 105 VAL A O 1
ATOM 862 N N . VAL A 1 106 ? 7.013 7.209 -19.375 1.00 49.47 106 VAL A N 1
ATOM 863 C CA . VAL A 1 106 ? 6.619 7.233 -17.965 1.00 49.47 106 VAL A CA 1
ATOM 864 C C . VAL A 1 106 ? 5.181 7.747 -17.944 1.00 49.47 106 VAL A C 1
ATOM 866 O O . VAL A 1 106 ? 4.905 8.826 -18.459 1.00 49.47 106 VAL A O 1
ATOM 869 N N . ILE A 1 107 ? 4.255 6.906 -17.491 1.00 50.06 107 ILE A N 1
ATOM 870 C CA . ILE A 1 107 ? 2.967 7.391 -17.006 1.00 50.06 107 ILE A CA 1
ATOM 871 C C . ILE A 1 107 ? 3.105 7.245 -15.504 1.00 50.06 107 ILE A C 1
ATOM 873 O O . ILE A 1 107 ? 3.073 6.110 -15.018 1.00 50.06 107 ILE A O 1
ATOM 877 N N . ASP A 1 108 ? 3.360 8.377 -14.865 1.00 53.75 108 ASP A N 1
ATOM 878 C CA . ASP A 1 108 ? 2.913 8.630 -13.503 1.00 53.75 108 ASP A CA 1
ATOM 879 C C . ASP A 1 108 ? 1.494 9.210 -13.613 1.00 53.75 108 ASP A C 1
ATOM 881 O O . ASP A 1 108 ? 1.287 10.073 -14.507 1.00 53.75 108 ASP A O 1
#

Foldseek 3Di:
DCVVVVVVLCCCPVVVAQADEDDQCQQQQADPVRHGHLCRPVLVCCCPDPSNVRHAYEYAQHHPVGGHQVVNPPQVVRYHYDDPVVVQVVVCVVVVDDPPDDDDPDDD